Protein AF-A0A527XBY9-F1 (afdb_monomer)

Sequence (56 aa):
RAARADLAAAEQARPFDEAAVRQAMAAVRTATTNLQATVQDYLLAAMKNVNAKPAG

Nearest PDB structures (foldseek):
  4avm-assembly1_A-2  TM=9.471E-01  e=1.160E+00  Homo sapiens

Radius of gyration: 18.89 Å; Cα contacts (8 Å, |Δi|>4): 20; chains: 1; bounding box: 33×13×59 Å

Solvent-accessible surface area (backbone atoms only — not comparable to full-atom values): 3139 Å² total; per-residue (Å²): 113,65,42,58,52,52,26,56,50,28,70,68,37,80,76,75,41,67,67,55,32,54,50,21,51,50,47,38,50,51,55,48,52,52,50,53,50,53,52,50,52,51,52,51,52,50,51,52,55,59,72,67,51,76,86,124

pLDDT: mean 88.91, std 10.68, range [52.03, 97.5]

Secondary structure (DSSP, 8-state):
-HHHHHHHHHHH-SS--HHHHHHHHHHHHHHHHHHHHHHHHHHHHHHHHHHHS---

Foldseek 3Di:
DVLVVQLVCQPPDPVRDPPSNVVSVVVVVVVVVVVVVVVVVVVVVVVVVVVPDPPD

Mean predicted aligned error: 6.08 Å

Structure (mmCIF, N/CA/C/O backbone):
data_AF-A0A527XBY9-F1
#
_entry.id   AF-A0A527XBY9-F1
#
loop_
_atom_site.group_PDB
_atom_site.id
_atom_site.type_symbol
_atom_site.label_atom_id
_atom_site.label_alt_id
_atom_site.label_comp_id
_atom_site.label_asym_id
_atom_site.label_entity_id
_atom_site.label_seq_id
_atom_site.pdbx_PDB_ins_code
_atom_site.Cartn_x
_atom_site.Cartn_y
_atom_site.Cartn_z
_atom_site.occupancy
_atom_site.B_iso_or_equiv
_atom_site.auth_seq_id
_atom_site.auth_comp_id
_atom_site.auth_asym_id
_atom_site.auth_atom_id
_atom_site.pdbx_PDB_model_num
ATOM 1 N N . ARG A 1 1 ? -2.052 -5.321 -0.423 1.00 69.25 1 ARG A N 1
ATOM 2 C CA . ARG A 1 1 ? -3.348 -5.988 -0.127 1.00 69.25 1 ARG A CA 1
ATOM 3 C C . ARG A 1 1 ? -3.575 -6.065 1.384 1.00 69.25 1 ARG A C 1
ATOM 5 O O . ARG A 1 1 ? -4.591 -5.543 1.806 1.00 69.25 1 ARG A O 1
ATOM 12 N N . ALA A 1 2 ? -2.604 -6.566 2.164 1.00 81.06 2 ALA A N 1
ATOM 13 C CA . ALA A 1 2 ? -2.625 -6.577 3.637 1.00 81.06 2 ALA A CA 1
ATOM 14 C C . ALA A 1 2 ? -3.022 -5.227 4.269 1.00 81.06 2 ALA A C 1
ATOM 16 O O . ALA A 1 2 ? -4.075 -5.156 4.875 1.00 81.06 2 ALA A O 1
ATOM 17 N N . ALA A 1 3 ? -2.324 -4.129 3.950 1.00 85.00 3 ALA A N 1
ATOM 18 C CA . ALA A 1 3 ? -2.642 -2.808 4.519 1.00 85.00 3 ALA A CA 1
ATOM 19 C C . ALA A 1 3 ? -4.099 -2.331 4.311 1.00 85.00 3 ALA A C 1
ATOM 21 O O . ALA A 1 3 ? -4.630 -1.588 5.126 1.00 85.00 3 ALA A O 1
ATOM 22 N N . ARG A 1 4 ? -4.766 -2.751 3.223 1.00 86.56 4 ARG A N 1
ATOM 23 C CA . ARG A 1 4 ? -6.190 -2.431 3.003 1.00 86.56 4 ARG A CA 1
ATOM 24 C C . ARG A 1 4 ? -7.110 -3.301 3.864 1.00 86.56 4 ARG A C 1
ATOM 26 O O . ARG A 1 4 ? -8.161 -2.827 4.270 1.00 86.56 4 ARG A O 1
ATOM 33 N N . ALA A 1 5 ? -6.725 -4.551 4.118 1.00 89.75 5 ALA A N 1
ATOM 34 C CA . ALA A 1 5 ? -7.436 -5.427 5.044 1.00 89.75 5 ALA A CA 1
ATOM 35 C C . ALA A 1 5 ? -7.277 -4.938 6.491 1.00 89.75 5 ALA A C 1
ATOM 37 O O . ALA A 1 5 ? -8.262 -4.892 7.216 1.00 89.75 5 ALA A O 1
ATOM 38 N N . ASP A 1 6 ? -6.077 -4.487 6.866 1.00 86.56 6 ASP A N 1
ATOM 39 C CA . ASP A 1 6 ? -5.803 -3.920 8.191 1.00 86.56 6 ASP A CA 1
ATOM 40 C C . ASP A 1 6 ? -6.613 -2.637 8.426 1.00 86.56 6 ASP A C 1
ATOM 42 O O . ASP A 1 6 ? -7.186 -2.453 9.496 1.00 86.56 6 ASP A O 1
ATOM 46 N N . LEU A 1 7 ? -6.739 -1.783 7.401 1.00 89.25 7 LEU A N 1
ATOM 47 C CA . LEU A 1 7 ? -7.614 -0.610 7.450 1.00 89.25 7 LEU A CA 1
ATOM 48 C C . LEU A 1 7 ? -9.086 -1.002 7.630 1.00 89.25 7 LEU A C 1
ATOM 50 O O . LEU A 1 7 ? -9.745 -0.473 8.518 1.00 89.25 7 LEU A O 1
ATOM 54 N N . ALA A 1 8 ? -9.583 -1.966 6.849 1.00 91.75 8 ALA A N 1
ATOM 55 C CA . ALA A 1 8 ? -10.963 -2.439 6.972 1.00 91.75 8 ALA A CA 1
ATOM 56 C C . ALA A 1 8 ? -11.256 -3.047 8.357 1.00 91.75 8 ALA A C 1
ATOM 58 O O . ALA A 1 8 ? -12.343 -2.857 8.899 1.00 91.75 8 ALA A O 1
ATOM 59 N N . ALA A 1 9 ? -10.286 -3.750 8.949 1.00 89.94 9 ALA A N 1
ATOM 60 C CA . ALA A 1 9 ? -10.399 -4.282 10.303 1.00 89.94 9 ALA A CA 1
ATOM 61 C C . ALA A 1 9 ? -10.409 -3.163 11.359 1.00 89.94 9 ALA A C 1
ATOM 63 O O . ALA A 1 9 ? -11.231 -3.195 12.274 1.00 89.94 9 ALA A O 1
ATOM 64 N N . ALA A 1 10 ? -9.544 -2.155 11.212 1.00 89.75 10 ALA A N 1
ATOM 65 C CA . ALA A 1 10 ? -9.477 -1.012 12.121 1.00 89.75 10 ALA A CA 1
ATOM 66 C C . ALA A 1 10 ? -10.754 -0.152 12.078 1.00 89.75 10 ALA A C 1
ATOM 68 O O . ALA A 1 10 ? -11.236 0.286 13.118 1.00 89.75 10 ALA A O 1
ATOM 69 N N . GLU A 1 11 ? -11.347 0.042 10.897 1.00 88.69 11 GLU A N 1
ATOM 70 C CA . GLU A 1 11 ? -12.609 0.780 10.728 1.00 88.69 11 GLU A CA 1
ATOM 71 C C . GLU A 1 11 ? -13.800 0.094 11.415 1.00 88.69 11 GLU A C 1
ATOM 73 O O . GLU A 1 11 ? -14.729 0.760 11.871 1.00 88.69 11 GLU A O 1
ATOM 78 N N . GLN A 1 12 ? -13.776 -1.238 11.503 1.00 91.25 12 GLN A N 1
ATOM 79 C CA . GLN A 1 12 ? -14.832 -2.034 12.135 1.00 91.25 12 GLN A CA 1
ATOM 80 C C . GLN A 1 12 ? -14.585 -2.293 13.627 1.00 91.25 12 GLN A C 1
ATOM 82 O O . GLN A 1 12 ? -15.461 -2.841 14.304 1.00 91.25 12 GLN A O 1
ATOM 87 N N . ALA A 1 13 ? -13.419 -1.903 14.152 1.00 89.69 13 ALA A N 1
ATOM 88 C CA . ALA A 1 13 ? -13.055 -2.127 15.542 1.00 89.69 13 ALA A CA 1
ATOM 89 C C . ALA A 1 13 ? -14.021 -1.407 16.497 1.00 89.69 13 ALA A C 1
ATOM 91 O O . ALA A 1 13 ? -14.413 -0.254 16.288 1.00 89.69 13 ALA A O 1
ATOM 92 N N . ARG A 1 14 ? -14.417 -2.110 17.565 1.00 89.25 14 ARG A N 1
ATOM 93 C CA . ARG A 1 14 ? -15.214 -1.552 18.660 1.00 89.25 14 ARG A CA 1
ATOM 94 C C . ARG A 1 14 ? -14.555 -1.857 20.008 1.00 89.25 14 ARG A C 1
ATOM 96 O O . ARG A 1 14 ? -14.359 -3.036 20.304 1.00 89.25 14 ARG A O 1
ATOM 103 N N . PRO A 1 15 ? -14.268 -0.833 20.837 1.00 88.38 15 PRO A N 1
ATOM 104 C CA . PRO A 1 15 ? -14.472 0.601 20.580 1.00 88.38 15 PRO A CA 1
ATOM 105 C C . PRO A 1 15 ? -13.629 1.118 19.401 1.00 88.38 15 PRO A C 1
ATOM 107 O O . PRO A 1 15 ? -12.642 0.495 19.024 1.00 88.38 15 PRO A O 1
ATOM 110 N N . PHE A 1 16 ? -14.069 2.223 18.791 1.00 92.00 16 PHE A N 1
ATOM 111 C CA . PHE A 1 16 ? -13.381 2.817 17.644 1.00 92.00 16 PHE A CA 1
ATOM 112 C C . PHE A 1 16 ? -11.976 3.273 18.045 1.00 92.00 16 PHE A C 1
ATOM 114 O O . PHE A 1 16 ? -11.825 4.049 18.990 1.00 92.00 16 PHE A O 1
ATOM 121 N N . ASP A 1 17 ? -10.969 2.808 17.310 1.00 91.69 17 ASP A N 1
ATOM 122 C CA . ASP A 1 17 ? -9.570 3.162 17.525 1.00 91.69 17 ASP A CA 1
ATOM 123 C C . ASP 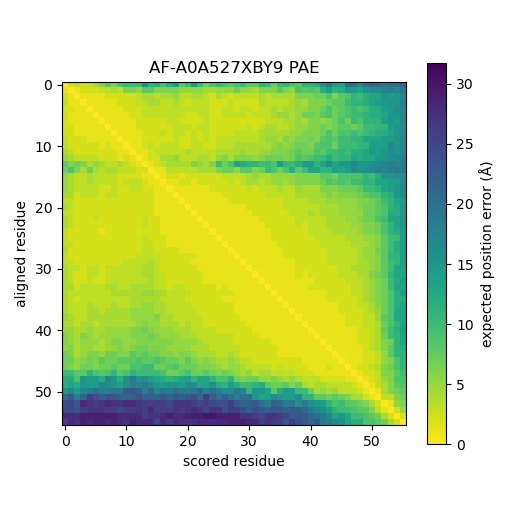A 1 17 ? -9.079 4.066 16.388 1.00 91.69 17 ASP A C 1
ATOM 125 O O . ASP A 1 17 ? -8.614 3.618 15.335 1.00 91.69 17 ASP A O 1
ATOM 129 N N . GLU A 1 18 ? -9.193 5.376 16.605 1.00 93.12 18 GLU A N 1
ATOM 130 C CA . GLU A 1 18 ? -8.766 6.381 15.632 1.00 93.12 18 GLU A CA 1
ATOM 131 C C . GLU A 1 18 ? -7.263 6.289 15.320 1.00 93.12 18 GLU A C 1
ATOM 133 O O . GLU A 1 18 ? -6.842 6.533 14.184 1.00 93.12 18 GLU A O 1
ATOM 138 N N . ALA A 1 19 ? -6.440 5.927 16.309 1.00 93.75 19 ALA A N 1
ATOM 139 C CA . ALA A 1 19 ? -4.999 5.814 16.129 1.00 93.75 19 ALA A CA 1
ATOM 140 C C . ALA A 1 19 ? -4.661 4.637 15.204 1.00 93.75 19 ALA A C 1
ATOM 142 O O . ALA A 1 19 ? -3.870 4.808 14.270 1.00 93.75 19 ALA A O 1
ATOM 143 N N . ALA A 1 20 ? -5.313 3.487 15.400 1.00 90.50 20 ALA A N 1
ATOM 144 C CA . ALA A 1 20 ? -5.162 2.324 14.531 1.00 90.50 20 ALA A CA 1
ATOM 145 C C . ALA A 1 20 ? -5.609 2.620 13.091 1.00 90.50 20 ALA A C 1
ATOM 147 O O . ALA A 1 20 ? -4.888 2.298 12.144 1.00 90.50 20 ALA A O 1
ATOM 148 N N . VAL A 1 21 ? -6.742 3.309 12.905 1.00 93.25 21 VAL A N 1
ATOM 149 C CA . VAL A 1 21 ? -7.219 3.713 11.569 1.00 93.25 21 VAL A CA 1
ATOM 150 C C . VAL A 1 21 ? -6.219 4.648 10.884 1.00 93.25 21 VAL A C 1
ATOM 152 O O . VAL A 1 21 ? -5.847 4.418 9.731 1.00 93.25 21 VAL A O 1
ATOM 155 N N . ARG A 1 22 ? -5.710 5.671 11.585 1.00 94.38 22 ARG A N 1
ATOM 156 C CA . ARG A 1 22 ? -4.699 6.595 11.035 1.00 94.38 22 ARG A CA 1
ATOM 157 C C . ARG A 1 22 ? -3.410 5.872 10.644 1.00 94.38 22 ARG A C 1
ATOM 159 O O . ARG A 1 22 ? -2.843 6.170 9.590 1.00 94.38 22 ARG A O 1
ATOM 166 N N . GLN A 1 23 ? -2.958 4.914 11.452 1.00 93.06 23 GLN A N 1
ATOM 167 C CA . GLN A 1 23 ? -1.791 4.092 11.128 1.00 93.06 23 GLN A CA 1
ATOM 168 C C . GLN A 1 23 ? -2.035 3.217 9.895 1.00 93.06 23 GLN A C 1
ATOM 170 O O . GLN A 1 23 ? -1.206 3.205 8.981 1.00 93.06 23 GLN A O 1
ATOM 175 N N . ALA A 1 24 ? -3.183 2.544 9.818 1.00 93.12 24 ALA A N 1
ATOM 176 C CA . ALA A 1 24 ? -3.537 1.719 8.669 1.00 93.12 24 ALA A CA 1
ATOM 177 C C . ALA A 1 24 ? -3.653 2.556 7.382 1.00 93.12 24 ALA A C 1
ATOM 179 O O . ALA A 1 24 ? -3.130 2.169 6.334 1.00 93.12 24 ALA A O 1
ATOM 180 N N . MET A 1 25 ? -4.228 3.761 7.459 1.00 94.94 25 MET A N 1
ATOM 181 C CA . MET A 1 25 ? -4.244 4.714 6.345 1.00 94.94 25 MET A CA 1
ATOM 182 C C . MET A 1 25 ? -2.831 5.118 5.900 1.00 94.94 25 MET A C 1
ATOM 184 O O . MET A 1 25 ? -2.551 5.160 4.698 1.00 94.94 25 MET A O 1
ATOM 188 N N . ALA A 1 26 ? -1.922 5.392 6.842 1.00 96.12 26 ALA A N 1
ATOM 189 C CA . ALA A 1 26 ? -0.531 5.712 6.523 1.00 96.12 26 ALA A CA 1
ATOM 190 C C . ALA A 1 26 ? 0.167 4.534 5.822 1.00 96.12 26 ALA A C 1
ATOM 192 O O . ALA A 1 26 ? 0.836 4.728 4.805 1.00 96.12 26 ALA A O 1
ATOM 193 N N . ALA A 1 27 ? -0.057 3.305 6.296 1.00 93.88 27 ALA A N 1
ATOM 194 C CA . ALA A 1 27 ? 0.466 2.093 5.672 1.00 93.88 27 ALA A CA 1
ATOM 195 C C . ALA A 1 27 ? -0.068 1.900 4.240 1.00 93.88 27 ALA A C 1
ATOM 197 O O . ALA A 1 27 ? 0.703 1.595 3.325 1.00 93.88 27 ALA A O 1
ATOM 198 N N . VAL A 1 28 ? -1.366 2.137 4.008 1.00 95.06 28 VAL A N 1
ATOM 199 C CA . VAL A 1 28 ? -1.968 2.103 2.664 1.00 95.06 28 VAL A CA 1
ATOM 200 C C . VAL A 1 28 ? -1.339 3.151 1.746 1.00 95.06 28 VAL A C 1
ATOM 202 O O . VAL A 1 28 ? -1.036 2.842 0.588 1.00 95.06 28 VAL A O 1
ATOM 205 N N . ARG A 1 29 ? -1.110 4.372 2.245 1.00 95.44 29 ARG A N 1
ATOM 206 C CA . ARG A 1 29 ? -0.465 5.443 1.476 1.00 95.44 29 ARG A CA 1
ATOM 207 C C . ARG A 1 29 ? 0.949 5.044 1.061 1.00 95.44 29 ARG A C 1
ATOM 209 O O . ARG A 1 29 ? 1.254 5.094 -0.127 1.00 95.44 29 ARG A O 1
ATOM 216 N N . THR A 1 30 ? 1.767 4.567 1.997 1.00 95.56 30 THR A N 1
ATOM 217 C CA . THR A 1 30 ? 3.135 4.102 1.720 1.00 95.56 30 THR A CA 1
ATOM 218 C C . THR A 1 30 ? 3.153 2.963 0.704 1.00 95.56 30 THR A C 1
ATOM 220 O O . THR A 1 30 ? 3.892 3.018 -0.277 1.00 95.56 30 THR A O 1
ATOM 223 N N . ALA A 1 31 ? 2.295 1.954 0.880 1.00 93.62 31 ALA A N 1
ATOM 224 C CA . ALA A 1 31 ? 2.200 0.841 -0.062 1.00 93.62 31 ALA A CA 1
ATOM 225 C C . ALA A 1 31 ? 1.804 1.304 -1.475 1.00 93.62 31 ALA A C 1
ATOM 227 O O . ALA A 1 31 ? 2.280 0.748 -2.464 1.00 93.62 31 ALA A O 1
ATOM 228 N N . THR A 1 32 ? 0.953 2.328 -1.576 1.00 94.06 32 THR A N 1
ATOM 229 C CA . THR A 1 32 ? 0.535 2.904 -2.861 1.00 94.06 32 THR A CA 1
ATOM 230 C C . THR A 1 32 ? 1.673 3.673 -3.527 1.00 94.06 32 THR A C 1
ATOM 232 O O . THR A 1 32 ? 1.918 3.458 -4.711 1.00 94.06 32 THR A O 1
ATOM 235 N N . THR A 1 33 ? 2.411 4.501 -2.780 1.00 96.06 33 THR A N 1
ATOM 236 C CA . THR A 1 33 ? 3.597 5.205 -3.294 1.00 96.06 33 THR A CA 1
ATOM 237 C C . THR A 1 33 ? 4.641 4.223 -3.821 1.00 96.06 33 THR A C 1
ATOM 239 O O . THR A 1 33 ? 5.138 4.389 -4.932 1.00 96.06 33 THR A O 1
ATOM 242 N N . ASN A 1 34 ? 4.927 3.158 -3.068 1.00 95.06 34 ASN A N 1
ATOM 243 C CA . ASN A 1 34 ? 5.894 2.143 -3.486 1.00 95.06 34 ASN A CA 1
ATOM 244 C C . ASN A 1 34 ? 5.441 1.433 -4.766 1.00 95.06 34 ASN A C 1
ATOM 246 O O . ASN A 1 34 ? 6.230 1.273 -5.691 1.00 95.06 34 ASN A O 1
ATOM 250 N N . LEU A 1 35 ? 4.157 1.068 -4.853 1.00 95.19 35 LEU A N 1
ATOM 251 C CA . LEU A 1 35 ? 3.601 0.477 -6.068 1.00 95.19 35 LEU A CA 1
ATOM 252 C C . LEU A 1 35 ? 3.725 1.426 -7.268 1.00 95.19 35 LEU A C 1
ATOM 254 O O . LEU A 1 35 ? 4.106 0.990 -8.351 1.00 95.19 35 LEU A O 1
ATOM 258 N N . GLN A 1 36 ? 3.428 2.716 -7.087 1.00 96.56 36 GLN A N 1
ATOM 259 C CA . GLN A 1 36 ? 3.576 3.718 -8.143 1.00 96.56 36 GLN A CA 1
ATOM 260 C C . GLN A 1 36 ? 5.029 3.851 -8.605 1.00 96.56 36 GLN A C 1
ATOM 262 O O . GLN A 1 36 ? 5.257 3.964 -9.807 1.00 96.56 36 GLN A O 1
ATOM 267 N N . ALA A 1 37 ? 5.998 3.825 -7.688 1.00 97.50 37 ALA A N 1
ATOM 268 C CA . ALA A 1 37 ? 7.418 3.851 -8.034 1.00 97.50 37 ALA A CA 1
ATOM 269 C C . ALA A 1 37 ? 7.813 2.612 -8.852 1.00 97.50 37 ALA A C 1
ATOM 271 O O . ALA A 1 37 ? 8.337 2.743 -9.952 1.00 97.50 37 ALA A O 1
ATOM 272 N N . THR A 1 38 ? 7.442 1.411 -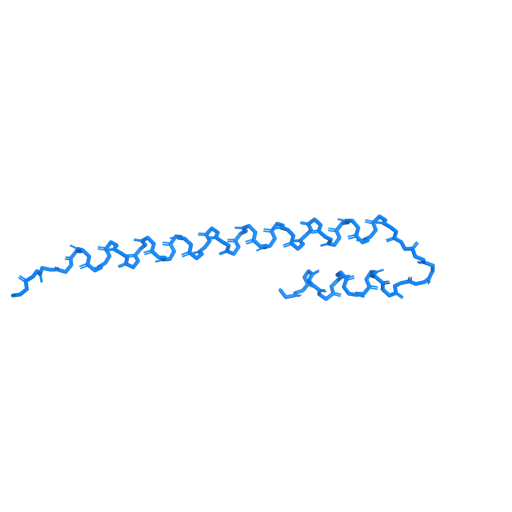8.394 1.00 96.88 38 THR A N 1
ATOM 273 C CA . THR A 1 38 ? 7.736 0.162 -9.115 1.00 96.88 38 THR A CA 1
ATOM 274 C C . THR A 1 38 ? 7.129 0.133 -10.518 1.00 96.88 38 THR A C 1
ATOM 276 O O . THR A 1 38 ? 7.779 -0.307 -11.464 1.00 96.88 38 THR A O 1
ATOM 279 N N . VAL A 1 39 ? 5.889 0.606 -10.681 1.00 97.06 39 VAL A N 1
ATOM 280 C CA . VAL A 1 39 ? 5.249 0.684 -12.003 1.00 97.06 39 VAL A CA 1
ATOM 281 C C . VAL A 1 39 ? 5.978 1.680 -12.904 1.00 97.06 39 VAL A C 1
ATOM 283 O O . VAL A 1 39 ? 6.198 1.378 -14.074 1.00 97.06 39 VAL A O 1
ATOM 286 N N . GLN A 1 40 ? 6.387 2.838 -12.380 1.00 96.81 40 GLN A N 1
ATOM 287 C CA . GLN A 1 40 ? 7.165 3.820 -13.143 1.00 96.81 40 GLN A CA 1
ATOM 288 C C . GLN A 1 40 ? 8.516 3.254 -13.592 1.00 96.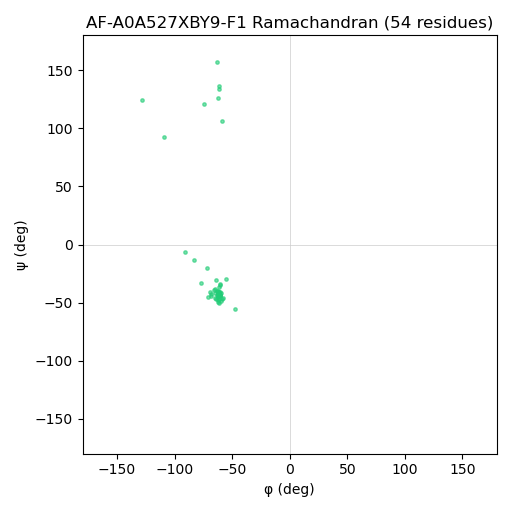81 40 GLN A C 1
ATOM 290 O O . GLN A 1 40 ? 8.860 3.380 -14.767 1.00 96.81 40 GLN A O 1
ATOM 295 N N . ASP A 1 41 ? 9.238 2.569 -12.704 1.00 97.00 41 ASP A N 1
ATOM 296 C CA . ASP A 1 41 ? 10.515 1.927 -13.027 1.00 97.00 41 ASP A CA 1
ATOM 297 C C . ASP A 1 41 ? 10.349 0.85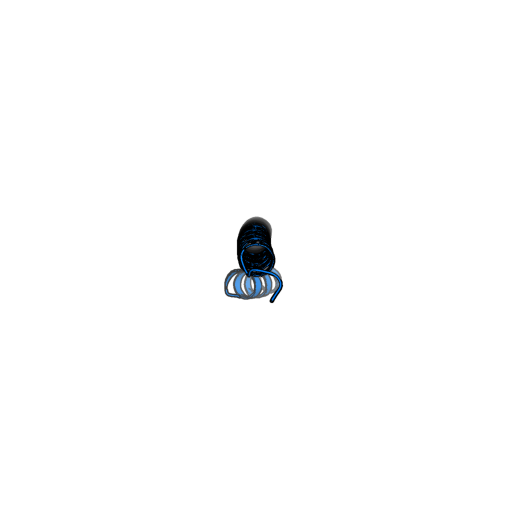1 -14.103 1.00 97.00 41 ASP A C 1
ATOM 299 O O . ASP A 1 41 ? 11.117 0.796 -15.067 1.00 97.00 41 ASP A O 1
ATOM 303 N N . TYR A 1 42 ? 9.305 0.027 -13.979 1.00 95.50 42 TYR A N 1
ATOM 304 C CA . TYR A 1 42 ? 8.965 -0.980 -14.979 1.00 95.50 42 TYR A CA 1
ATOM 305 C C . TYR A 1 42 ? 8.677 -0.348 -16.347 1.00 95.50 42 TYR A C 1
ATOM 307 O O . TYR A 1 42 ? 9.230 -0.784 -17.358 1.00 95.50 42 TYR A O 1
ATOM 315 N N . LEU A 1 43 ? 7.848 0.699 -16.389 1.00 96.38 43 LEU A N 1
ATOM 316 C CA . LEU A 1 43 ? 7.529 1.407 -17.629 1.00 96.38 43 LEU A CA 1
ATOM 317 C C . LEU A 1 43 ? 8.778 2.048 -18.243 1.00 96.38 43 LEU A C 1
ATOM 319 O O . LEU A 1 43 ? 8.982 1.953 -19.452 1.00 96.38 43 LEU A O 1
ATOM 323 N N . LEU A 1 44 ? 9.653 2.641 -17.427 1.00 95.81 44 LEU A N 1
ATOM 324 C CA . LEU A 1 44 ? 10.918 3.205 -17.891 1.00 95.81 44 LEU A CA 1
ATOM 325 C C . LEU A 1 44 ? 11.837 2.136 -18.490 1.00 95.81 44 LEU A C 1
ATOM 327 O O . LEU A 1 44 ? 12.419 2.355 -19.554 1.00 95.81 44 LEU A O 1
ATOM 331 N N . ALA A 1 45 ? 11.955 0.976 -17.844 1.00 95.50 45 ALA A N 1
ATOM 332 C CA . ALA A 1 45 ? 12.723 -0.147 -18.371 1.00 95.50 45 ALA A CA 1
ATOM 333 C C . ALA A 1 45 ? 12.138 -0.659 -19.697 1.00 95.50 45 ALA A C 1
ATOM 335 O O . ALA A 1 45 ? 12.880 -0.872 -20.656 1.00 95.50 45 ALA A O 1
ATOM 336 N N . ALA A 1 46 ? 10.811 -0.784 -19.791 1.00 94.00 46 ALA A N 1
ATOM 337 C CA . ALA A 1 46 ? 10.137 -1.177 -21.023 1.00 94.00 46 ALA A CA 1
ATOM 338 C C . ALA A 1 46 ? 10.399 -0.179 -22.165 1.00 94.00 46 ALA A C 1
ATOM 340 O O . ALA A 1 46 ? 10.754 -0.596 -23.266 1.00 94.00 46 ALA A O 1
ATOM 341 N N . MET A 1 47 ? 10.315 1.131 -21.900 1.00 94.31 47 MET A 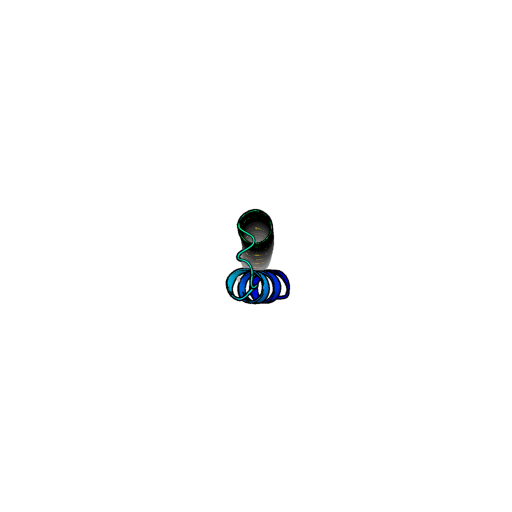N 1
ATOM 342 C CA . MET A 1 47 ? 10.626 2.172 -22.890 1.00 94.31 47 MET A CA 1
ATOM 343 C C . MET A 1 47 ? 12.081 2.101 -23.368 1.00 94.31 47 MET A C 1
ATOM 345 O O . MET A 1 47 ? 12.339 2.192 -24.567 1.00 94.31 47 MET A O 1
ATOM 349 N N . LYS A 1 48 ? 13.036 1.889 -22.453 1.00 92.50 48 LYS A N 1
ATOM 350 C CA . LYS A 1 48 ? 14.452 1.700 -22.810 1.00 92.50 48 LYS A CA 1
ATOM 351 C C . LYS A 1 48 ? 14.649 0.477 -23.703 1.00 92.50 48 LYS A C 1
ATOM 353 O O . LYS A 1 48 ? 15.358 0.572 -24.696 1.00 92.50 48 LYS A O 1
ATOM 358 N N . ASN A 1 49 ? 13.993 -0.637 -23.385 1.00 87.31 49 ASN A N 1
ATOM 359 C CA . ASN A 1 49 ? 14.092 -1.869 -24.168 1.00 87.31 49 ASN A CA 1
ATOM 360 C C . ASN A 1 49 ? 13.492 -1.717 -25.573 1.00 87.31 49 ASN A C 1
ATOM 362 O O . ASN A 1 49 ? 14.064 -2.226 -26.534 1.00 87.31 49 ASN A O 1
ATOM 366 N N . VAL A 1 50 ? 12.373 -0.998 -25.708 1.00 86.75 50 VAL A N 1
ATOM 367 C CA . VAL A 1 50 ? 11.781 -0.677 -27.01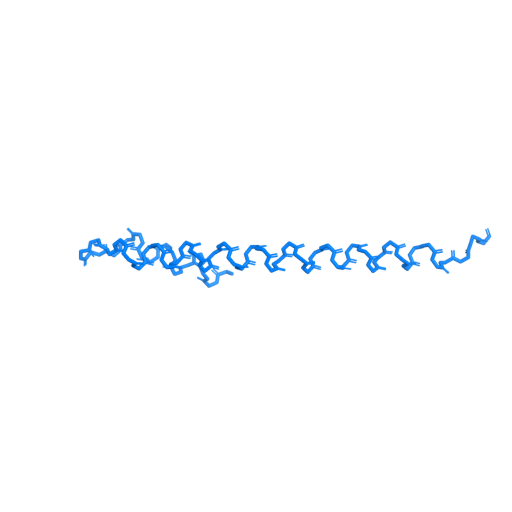7 1.00 86.75 50 VAL A CA 1
ATOM 368 C C . VAL A 1 50 ? 12.727 0.203 -27.835 1.00 86.75 50 VAL A C 1
ATOM 370 O O . VAL A 1 50 ? 12.997 -0.114 -28.989 1.00 86.75 50 VAL A O 1
ATOM 373 N N . ASN A 1 51 ? 13.292 1.250 -27.230 1.00 74.00 51 ASN A N 1
ATOM 374 C CA .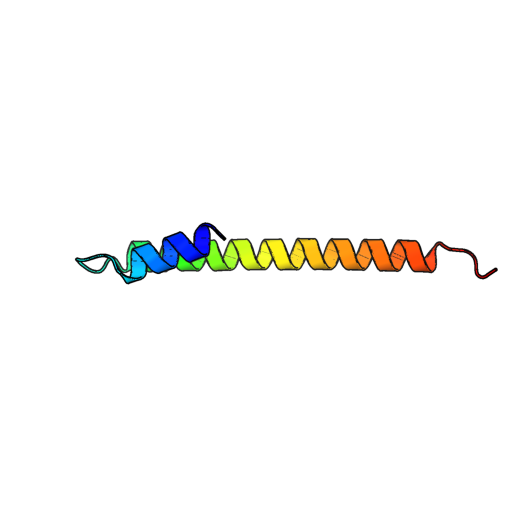 ASN A 1 51 ? 14.206 2.171 -27.913 1.00 74.00 51 ASN A CA 1
ATOM 375 C C . ASN A 1 51 ? 15.589 1.567 -28.217 1.00 74.00 51 ASN A C 1
ATOM 377 O O . ASN A 1 51 ? 16.303 2.083 -29.071 1.00 74.00 51 ASN A O 1
ATOM 381 N N . ALA A 1 52 ? 15.984 0.496 -27.525 1.00 71.31 52 ALA A N 1
ATOM 382 C CA . ALA A 1 52 ? 17.234 -0.220 -27.771 1.00 71.31 52 ALA A CA 1
ATOM 383 C C . ALA A 1 52 ? 17.128 -1.245 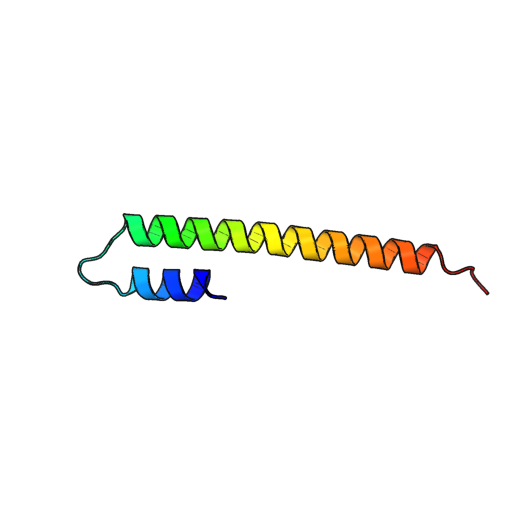-28.912 1.00 71.31 52 ALA A C 1
ATOM 385 O O . ALA A 1 52 ? 18.152 -1.751 -29.376 1.00 71.31 52 ALA A O 1
ATOM 386 N N . LYS A 1 53 ? 15.914 -1.577 -29.371 1.00 59.25 53 LYS A N 1
ATOM 387 C CA . LYS A 1 53 ? 15.735 -2.468 -30.516 1.00 59.25 53 LYS A CA 1
ATOM 388 C C . LYS A 1 53 ? 16.085 -1.6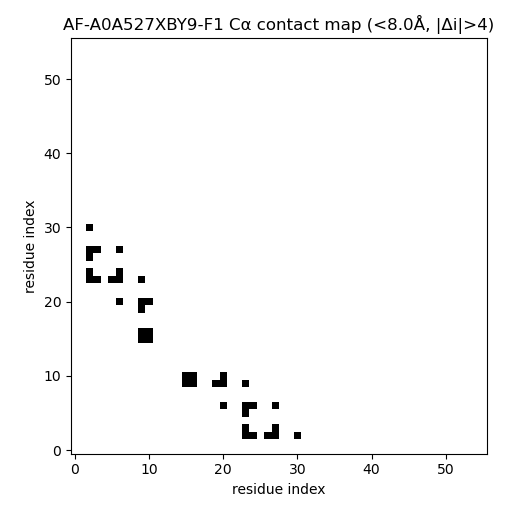94 -31.797 1.00 59.25 53 LYS A C 1
ATOM 390 O O . LYS A 1 53 ? 15.443 -0.678 -32.057 1.00 59.25 53 LYS A O 1
ATOM 395 N N . PRO A 1 54 ? 17.068 -2.141 -32.602 1.00 52.03 54 PRO A N 1
ATOM 396 C CA . PRO A 1 54 ? 17.368 -1.470 -33.857 1.00 52.03 54 PRO A CA 1
ATOM 397 C C . PRO A 1 54 ? 16.129 -1.543 -34.750 1.00 52.03 54 PRO A C 1
ATOM 399 O O . PRO A 1 54 ? 15.491 -2.598 -34.841 1.00 52.03 54 PRO A O 1
ATOM 402 N N . ALA A 1 55 ? 15.772 -0.412 -35.361 1.00 63.03 55 ALA A N 1
ATOM 403 C CA . ALA A 1 55 ? 14.798 -0.385 -36.440 1.00 63.03 55 ALA A CA 1
ATOM 404 C C . ALA A 1 55 ? 15.355 -1.284 -37.549 1.00 63.03 55 ALA A C 1
ATOM 406 O O . ALA A 1 55 ? 16.389 -0.963 -38.136 1.00 63.03 55 ALA A O 1
ATOM 407 N N . GLY A 1 56 ? 14.753 -2.465 -37.698 1.00 53.72 56 GLY A N 1
ATOM 408 C CA . GLY A 1 56 ? 15.055 -3.374 -38.801 1.00 53.72 56 GLY A CA 1
ATOM 409 C C . GLY A 1 56 ? 14.678 -2.766 -40.139 1.00 53.72 56 GLY A C 1
ATOM 410 O O . GLY A 1 56 ? 13.818 -1.854 -40.149 1.00 53.72 56 GLY A O 1
#